Protein AF-A0A2V9RTT8-F1 (afdb_monomer)

Mean predicted aligned error: 4.9 Å

Solvent-accessible surface area (backbone atoms only — not com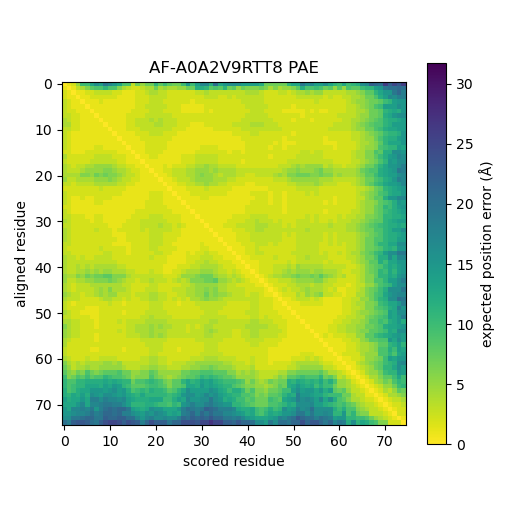parable to full-atom values): 4538 Å² total; per-residue (Å²): 110,70,33,76,35,65,36,56,85,69,63,31,34,32,34,14,31,72,46,98,80,66,29,21,28,38,32,41,29,37,87,85,67,54,73,41,84,74,45,77,36,74,77,38,51,45,40,50,54,49,49,36,86,86,54,83,47,68,52,71,46,70,48,68,86,84,90,83,86,81,87,84,78,95,128

Structure (mmCIF, N/CA/C/O backbone):
data_AF-A0A2V9RTT8-F1
#
_entry.id   AF-A0A2V9RTT8-F1
#
loop_
_atom_site.group_PDB
_atom_site.id
_atom_site.type_symbol
_atom_site.label_atom_id
_atom_site.label_alt_id
_atom_site.label_comp_id
_atom_site.label_asym_id
_atom_site.label_entity_id
_atom_site.label_seq_id
_atom_site.pdbx_PDB_ins_code
_atom_site.Cartn_x
_atom_site.Cartn_y
_atom_site.Cartn_z
_atom_site.occupancy
_atom_site.B_iso_or_equiv
_atom_site.auth_seq_id
_atom_site.auth_comp_id
_atom_site.auth_asym_id
_atom_site.auth_atom_id
_atom_site.pdbx_PDB_model_num
ATOM 1 N N . MET A 1 1 ? -1.483 8.771 -4.935 1.00 68.44 1 MET A N 1
ATOM 2 C CA . MET A 1 1 ? -2.030 7.536 -4.335 1.00 68.44 1 MET A CA 1
ATOM 3 C C . MET A 1 1 ? -2.640 6.731 -5.469 1.00 68.44 1 MET A C 1
ATOM 5 O O . MET A 1 1 ? -3.339 7.333 -6.274 1.00 68.44 1 MET A O 1
ATOM 9 N N . THR A 1 2 ? -2.286 5.457 -5.614 1.00 83.06 2 THR A N 1
ATOM 10 C CA . THR A 1 2 ? -2.692 4.595 -6.745 1.00 83.06 2 THR A CA 1
ATOM 11 C C . THR A 1 2 ? -3.813 3.627 -6.384 1.00 83.06 2 THR A C 1
ATOM 13 O O . THR A 1 2 ? -4.513 3.153 -7.273 1.00 83.06 2 THR A O 1
ATOM 16 N N . SER A 1 3 ? -4.013 3.365 -5.094 1.00 92.75 3 SER A N 1
ATOM 17 C CA . SER A 1 3 ? -5.127 2.581 -4.562 1.00 92.75 3 SER A CA 1
ATOM 18 C C . SER A 1 3 ? -5.406 2.961 -3.109 1.00 92.75 3 SER A C 1
ATOM 20 O O . SER A 1 3 ? -4.532 3.512 -2.425 1.00 92.75 3 SER A O 1
ATOM 22 N N . ILE A 1 4 ? -6.618 2.654 -2.650 1.00 94.94 4 ILE A N 1
ATOM 23 C CA . ILE A 1 4 ? -6.999 2.725 -1.244 1.00 94.94 4 ILE A CA 1
ATOM 24 C C . ILE A 1 4 ? -8.042 1.646 -0.942 1.00 94.94 4 ILE A C 1
ATOM 26 O O . ILE A 1 4 ? -9.010 1.509 -1.686 1.00 94.94 4 ILE A O 1
ATOM 30 N N . ASP A 1 5 ? -7.847 0.909 0.148 1.00 95.06 5 ASP A N 1
ATOM 31 C CA . ASP A 1 5 ? -8.715 -0.185 0.586 1.00 95.06 5 ASP A CA 1
ATOM 32 C C . ASP A 1 5 ? -8.870 -0.164 2.112 1.00 95.06 5 ASP A C 1
ATOM 34 O O . ASP A 1 5 ? -7.966 0.242 2.843 1.00 95.06 5 ASP A O 1
ATOM 38 N N . TRP A 1 6 ? -10.014 -0.619 2.624 1.00 97.38 6 TRP A N 1
ATOM 39 C CA . TRP A 1 6 ? -10.205 -0.783 4.067 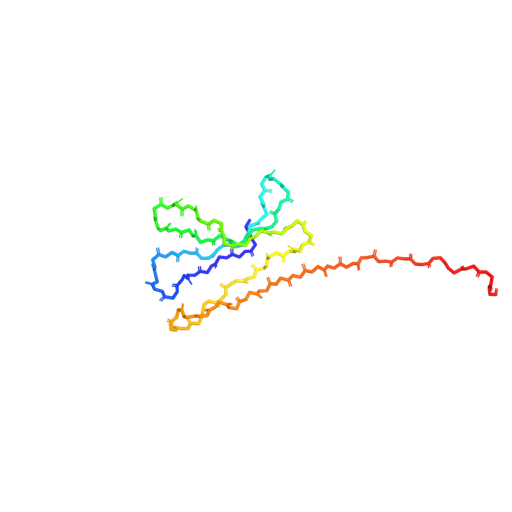1.00 97.38 6 TRP A CA 1
ATOM 40 C C . TRP A 1 6 ? -9.377 -1.949 4.605 1.00 97.38 6 TRP A C 1
ATOM 42 O O . TRP A 1 6 ? -9.283 -2.996 3.968 1.00 97.38 6 TRP A O 1
ATOM 52 N N . ALA A 1 7 ? -8.828 -1.810 5.812 1.00 97.62 7 ALA A N 1
ATOM 53 C CA . ALA A 1 7 ? -8.371 -2.964 6.575 1.00 97.62 7 ALA A CA 1
ATOM 54 C C . ALA A 1 7 ? -9.570 -3.812 7.031 1.00 97.62 7 ALA A C 1
ATOM 56 O O . ALA A 1 7 ? -10.653 -3.286 7.285 1.00 97.62 7 ALA A O 1
ATOM 57 N N . ALA A 1 8 ? -9.367 -5.124 7.179 1.00 97.56 8 ALA A N 1
ATOM 58 C CA . ALA A 1 8 ? -10.442 -6.063 7.520 1.00 97.56 8 ALA A CA 1
ATOM 59 C C . ALA A 1 8 ? -11.125 -5.762 8.867 1.00 97.56 8 ALA A C 1
ATOM 61 O O . ALA A 1 8 ? -12.295 -6.081 9.051 1.00 97.56 8 ALA A O 1
ATOM 62 N N . ASP A 1 9 ? -10.414 -5.131 9.805 1.00 96.56 9 ASP A N 1
ATOM 63 C CA . ASP A 1 9 ? -10.963 -4.732 11.103 1.00 96.56 9 ASP A CA 1
ATOM 64 C C . ASP A 1 9 ? -11.722 -3.392 11.072 1.00 96.56 9 ASP A C 1
ATOM 66 O O . ASP A 1 9 ? -12.296 -2.994 12.086 1.00 96.56 9 ASP A O 1
ATOM 70 N N . GLY A 1 10 ? -11.713 -2.690 9.932 1.00 97.31 10 GLY A N 1
ATOM 71 C CA . GLY A 1 10 ? -12.348 -1.387 9.745 1.00 97.31 10 GLY A CA 1
ATOM 72 C C . GLY A 1 10 ? -11.675 -0.229 10.489 1.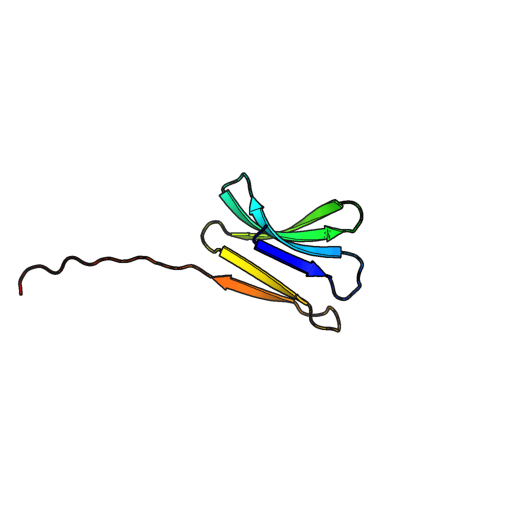00 97.31 10 GLY A C 1
ATOM 73 O O . GLY A 1 10 ? -12.254 0.851 10.569 1.00 97.31 10 GLY A O 1
ATOM 74 N N . LYS A 1 11 ? -10.475 -0.416 11.059 1.00 97.62 11 LYS A N 1
ATOM 75 C CA . LYS A 1 11 ? -9.809 0.596 11.910 1.00 97.62 11 LYS A CA 1
ATOM 76 C C . LYS A 1 11 ? -8.698 1.366 11.205 1.00 97.62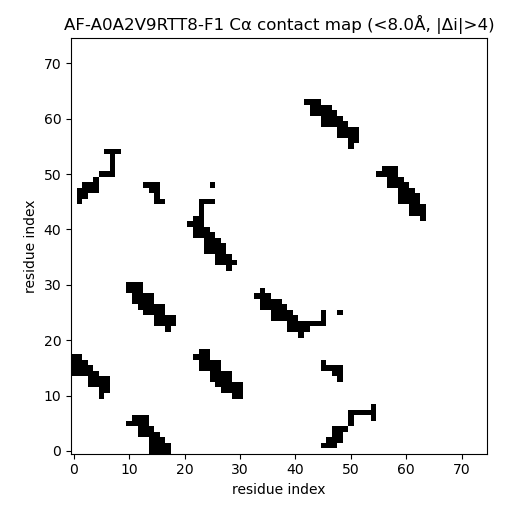 11 LYS A C 1
ATOM 78 O O . LYS A 1 11 ? -8.111 2.277 11.790 1.00 97.62 11 LYS A O 1
ATOM 83 N N . SER A 1 12 ? -8.386 0.989 9.972 1.00 98.06 12 SER A N 1
ATOM 84 C CA . SER A 1 12 ? -7.354 1.622 9.160 1.00 98.06 12 SER A CA 1
ATOM 85 C C . SER A 1 12 ? -7.626 1.429 7.671 1.00 98.06 12 SER A C 1
ATOM 87 O O . SER A 1 12 ? -8.502 0.655 7.275 1.00 98.06 12 SER A O 1
ATOM 89 N N . LEU A 1 13 ? -6.859 2.144 6.856 1.00 97.44 13 LEU A N 1
ATOM 90 C CA . LEU A 1 13 ? -6.837 2.047 5.406 1.00 97.44 13 LEU A CA 1
ATOM 91 C C . LEU A 1 13 ? -5.464 1.553 4.951 1.00 97.44 13 LEU A C 1
ATOM 93 O O . LEU A 1 13 ? -4.430 1.976 5.472 1.00 97.44 13 LEU A O 1
ATOM 97 N N . TRP A 1 14 ? -5.461 0.680 3.955 1.00 97.38 14 TRP A N 1
ATOM 98 C CA . TRP A 1 14 ? -4.295 0.369 3.147 1.00 97.38 14 TRP A CA 1
ATOM 99 C C . TRP A 1 14 ? -4.243 1.337 1.975 1.00 97.38 14 TRP A C 1
ATOM 101 O O . TRP A 1 14 ? -5.238 1.520 1.282 1.00 97.38 14 TRP A O 1
ATOM 111 N N . ALA A 1 15 ? -3.093 1.962 1.749 1.00 96.56 15 ALA A N 1
ATOM 112 C CA . ALA A 1 15 ? -2.907 2.892 0.645 1.00 96.56 15 ALA A CA 1
ATOM 113 C C . ALA A 1 15 ? -1.576 2.637 -0.052 1.00 96.56 15 ALA A C 1
ATOM 115 O O . ALA A 1 15 ? -0.526 2.627 0.593 1.00 96.56 15 ALA A O 1
ATOM 116 N N . ALA A 1 16 ? -1.607 2.491 -1.374 1.00 95.69 16 ALA A N 1
ATOM 117 C CA . ALA A 1 16 ? -0.397 2.548 -2.177 1.00 95.69 16 ALA A CA 1
ATOM 118 C C . ALA A 1 16 ? -0.145 3.978 -2.657 1.00 95.69 16 ALA A C 1
ATOM 120 O O . ALA A 1 16 ? -1.037 4.669 -3.167 1.00 95.69 16 ALA A O 1
ATOM 121 N N . ALA A 1 17 ? 1.085 4.448 -2.500 1.00 94.00 17 ALA A N 1
ATOM 122 C CA . ALA A 1 17 ? 1.461 5.805 -2.851 1.00 94.00 17 ALA A CA 1
ATOM 123 C C . ALA A 1 17 ? 2.863 5.861 -3.450 1.00 94.00 17 ALA A C 1
ATOM 125 O O . ALA A 1 17 ? 3.728 5.061 -3.113 1.00 94.00 17 ALA A O 1
ATOM 126 N N . TYR A 1 18 ? 3.081 6.849 -4.312 1.00 94.25 18 TYR A N 1
ATOM 127 C CA . TYR A 1 18 ? 4.418 7.296 -4.673 1.00 94.25 18 TYR A CA 1
ATOM 128 C C . TYR A 1 18 ? 4.739 8.519 -3.816 1.00 94.25 18 TYR A C 1
ATOM 130 O O . TYR A 1 18 ? 3.961 9.477 -3.792 1.00 94.25 18 TYR A O 1
ATOM 138 N N . THR A 1 19 ? 5.815 8.445 -3.041 1.00 90.69 19 THR A N 1
ATOM 139 C CA . THR A 1 19 ? 6.194 9.462 -2.058 1.00 90.69 19 THR A CA 1
ATOM 140 C C . THR A 1 19 ? 7.013 10.582 -2.701 1.00 90.69 19 THR A C 1
ATOM 142 O O . THR A 1 19 ? 7.558 10.448 -3.797 1.00 90.69 19 THR A O 1
ATOM 145 N N . ASN A 1 20 ? 7.172 11.693 -1.979 1.00 91.25 20 ASN A N 1
ATOM 146 C CA . ASN A 1 20 ? 8.061 12.792 -2.373 1.00 91.25 20 ASN A CA 1
ATOM 147 C C . ASN A 1 20 ? 9.560 12.429 -2.315 1.00 91.25 20 ASN A C 1
ATOM 149 O O . ASN A 1 20 ? 10.390 13.198 -2.789 1.00 91.25 20 ASN A O 1
ATOM 153 N N . THR A 1 21 ? 9.914 11.266 -1.764 1.00 91.75 21 THR A N 1
ATOM 154 C CA . THR A 1 21 ? 11.278 10.717 -1.737 1.00 91.75 21 THR A CA 1
ATOM 155 C C . THR A 1 21 ? 11.554 9.764 -2.904 1.00 91.75 21 THR A C 1
ATOM 157 O O . THR A 1 21 ? 12.499 8.975 -2.849 1.00 91.75 21 THR A O 1
ATOM 160 N N . ASN A 1 22 ? 10.742 9.827 -3.967 1.00 92.44 22 ASN A N 1
ATOM 161 C CA . ASN A 1 22 ? 10.837 8.964 -5.146 1.00 92.44 22 ASN A CA 1
ATOM 162 C C . ASN A 1 22 ? 10.802 7.469 -4.800 1.00 92.44 22 ASN A C 1
ATOM 164 O O . ASN A 1 22 ? 11.646 6.688 -5.239 1.00 92.44 22 ASN A O 1
ATOM 168 N N . THR A 1 23 ? 9.861 7.076 -3.944 1.00 94.19 23 THR A N 1
ATOM 169 C CA . THR A 1 23 ? 9.716 5.693 -3.484 1.00 94.19 23 THR A CA 1
ATOM 170 C C . THR A 1 23 ? 8.246 5.294 -3.536 1.00 94.19 23 THR A C 1
ATOM 172 O O . THR A 1 23 ? 7.364 6.065 -3.161 1.00 94.19 23 THR A O 1
ATOM 175 N N . TRP A 1 24 ? 7.963 4.090 -4.018 1.00 95.38 24 TRP A N 1
ATOM 176 C CA . TRP A 1 24 ? 6.644 3.489 -3.895 1.00 95.38 24 TRP A CA 1
ATOM 177 C C . TRP A 1 24 ? 6.488 2.890 -2.507 1.00 95.38 24 TRP A C 1
ATOM 179 O O . TRP A 1 24 ? 7.341 2.130 -2.058 1.00 95.38 24 TRP A O 1
ATOM 189 N N . ALA A 1 25 ? 5.387 3.205 -1.839 1.00 95.56 25 ALA A N 1
ATOM 190 C CA . ALA A 1 25 ? 5.112 2.750 -0.491 1.00 95.56 25 ALA A CA 1
ATOM 191 C C . ALA A 1 25 ? 3.724 2.122 -0.390 1.00 95.56 25 ALA A C 1
ATOM 193 O O . ALA A 1 25 ? 2.759 2.618 -0.977 1.00 95.56 25 ALA A O 1
ATOM 194 N N . LEU A 1 26 ? 3.634 1.058 0.404 1.00 96.88 26 LEU A N 1
ATOM 195 C CA . LEU A 1 26 ? 2.382 0.594 0.979 1.00 96.88 26 LEU A CA 1
ATOM 196 C C . LEU A 1 26 ? 2.288 1.127 2.406 1.00 96.88 26 LEU A C 1
ATOM 198 O O . LEU A 1 26 ? 3.149 0.853 3.246 1.00 96.88 26 LEU A O 1
ATOM 202 N N . LEU A 1 27 ? 1.226 1.872 2.671 1.00 96.56 27 LEU A N 1
ATOM 203 C CA . LEU A 1 27 ? 0.968 2.536 3.936 1.00 96.56 27 LEU A CA 1
ATOM 204 C C . LEU A 1 27 ? -0.231 1.882 4.616 1.00 96.56 27 LEU A C 1
ATOM 206 O O . LEU A 1 27 ? -1.229 1.584 3.960 1.00 96.56 27 LEU A O 1
ATOM 210 N N . ASN A 1 28 ? -0.147 1.711 5.931 1.00 97.56 28 ASN A N 1
ATOM 211 C CA . ASN A 1 28 ? -1.317 1.532 6.777 1.00 97.56 28 ASN A CA 1
ATOM 212 C C . ASN A 1 28 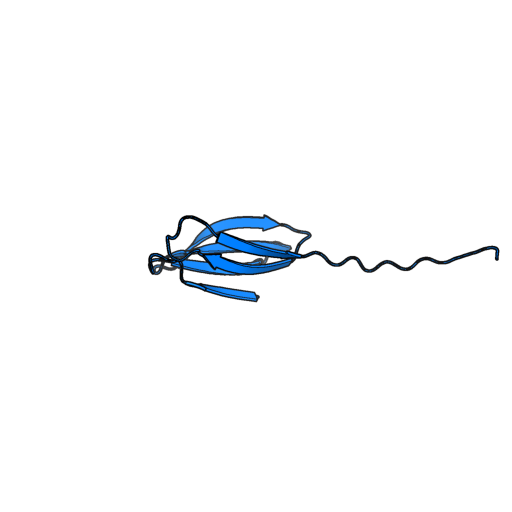? -1.591 2.857 7.489 1.00 97.56 28 ASN A C 1
ATOM 214 O O . ASN A 1 28 ? -0.697 3.413 8.127 1.00 97.56 28 ASN A O 1
ATOM 218 N N . ILE A 1 29 ? -2.798 3.385 7.331 1.00 97.81 29 ILE A N 1
ATOM 219 C CA . ILE A 1 29 ? -3.182 4.699 7.841 1.00 97.81 29 ILE A CA 1
ATOM 220 C C . ILE A 1 29 ? -4.360 4.496 8.777 1.00 97.81 29 ILE A C 1
ATOM 222 O O . ILE A 1 29 ? -5.409 4.012 8.352 1.00 97.81 29 ILE A O 1
ATOM 226 N N . ASP A 1 30 ? -4.200 4.828 10.051 1.00 98.06 30 ASP A N 1
ATOM 227 C CA . ASP A 1 30 ? -5.325 4.755 10.979 1.00 98.06 30 ASP A CA 1
ATOM 228 C C . ASP A 1 30 ? -6.343 5.880 10.721 1.00 98.06 30 ASP A C 1
ATOM 230 O O . ASP A 1 30 ? -6.082 6.854 10.013 1.00 98.06 30 ASP A O 1
ATOM 234 N N . LEU A 1 31 ? -7.527 5.772 11.326 1.00 97.56 31 LEU A N 1
ATOM 235 C CA . LEU A 1 31 ? -8.597 6.761 11.132 1.00 97.56 31 LEU A CA 1
ATOM 236 C C . LEU A 1 31 ? -8.313 8.138 11.754 1.00 97.56 31 LEU A C 1
ATOM 238 O O . LEU A 1 31 ? -9.109 9.059 11.584 1.00 97.56 31 LEU A O 1
ATOM 242 N N . LYS A 1 32 ? -7.196 8.298 12.470 1.00 97.94 32 LYS A N 1
ATOM 243 C CA . LYS A 1 32 ? -6.716 9.591 12.972 1.00 97.94 32 LYS A CA 1
ATOM 244 C C . LYS A 1 32 ? -5.675 10.216 12.038 1.00 97.94 32 LYS A C 1
ATOM 246 O O . LYS A 1 32 ? -5.218 11.322 12.310 1.00 97.94 32 LYS A O 1
ATOM 251 N N . GLY A 1 33 ? -5.319 9.534 10.949 1.00 96.25 33 GLY A N 1
ATOM 252 C CA . GLY A 1 33 ? -4.320 9.981 9.986 1.00 96.25 33 GLY A CA 1
ATOM 253 C C . GLY A 1 33 ? -2.886 9.628 10.373 1.00 96.25 33 GLY A C 1
ATOM 254 O O . GLY A 1 33 ? -1.960 10.131 9.740 1.00 96.25 33 GLY A O 1
ATOM 255 N N . ASN A 1 34 ? -2.667 8.773 11.380 1.00 97.81 34 ASN A N 1
ATOM 256 C CA . ASN A 1 34 ? -1.322 8.293 11.678 1.00 97.81 34 ASN A CA 1
ATOM 257 C C . ASN A 1 34 ? -0.897 7.294 10.604 1.00 97.81 34 ASN A C 1
ATOM 259 O O . ASN A 1 34 ? -1.590 6.311 10.339 1.00 97.81 34 ASN A O 1
ATOM 263 N N . ILE A 1 35 ? 0.260 7.550 10.000 1.00 96.12 35 ILE A N 1
ATOM 264 C CA . ILE A 1 35 ? 0.782 6.763 8.887 1.00 96.12 35 ILE A CA 1
ATOM 265 C C . ILE A 1 35 ? 1.850 5.808 9.405 1.00 96.12 35 ILE A C 1
ATOM 267 O O . ILE A 1 35 ? 2.821 6.221 10.039 1.00 96.12 35 ILE A O 1
ATOM 271 N N . ARG A 1 36 ? 1.706 4.530 9.061 1.00 96.06 36 ARG A N 1
ATOM 272 C CA . ARG A 1 36 ? 2.723 3.503 9.249 1.00 96.06 36 ARG A CA 1
ATOM 273 C C . ARG A 1 36 ? 3.162 2.962 7.884 1.00 96.06 36 ARG A C 1
ATOM 275 O O . ARG A 1 36 ? 2.377 2.266 7.236 1.00 96.06 36 ARG A O 1
ATOM 282 N N . PRO A 1 37 ? 4.396 3.244 7.436 1.00 94.19 37 PRO A N 1
ATOM 283 C CA . PRO A 1 37 ? 4.968 2.585 6.269 1.00 94.19 37 PRO A CA 1
ATOM 284 C C . PRO A 1 37 ? 5.118 1.089 6.545 1.00 94.19 37 PRO A C 1
ATOM 286 O O . PRO A 1 37 ? 5.648 0.695 7.586 1.00 94.19 37 PRO A O 1
ATOM 289 N N . MET A 1 38 ? 4.618 0.258 5.635 1.00 95.31 38 MET A N 1
ATOM 290 C CA . MET A 1 38 ? 4.652 -1.199 5.777 1.00 95.31 38 MET A CA 1
ATOM 291 C C . MET A 1 38 ? 5.606 -1.847 4.777 1.00 95.31 38 MET A C 1
ATOM 293 O O . MET A 1 38 ? 6.287 -2.805 5.129 1.00 95.31 38 MET A O 1
ATOM 297 N N . LEU A 1 39 ? 5.690 -1.304 3.561 1.00 94.25 39 LEU A N 1
ATOM 298 C CA . LEU A 1 39 ? 6.650 -1.687 2.524 1.00 94.25 39 LEU A CA 1
ATOM 299 C C . LEU A 1 39 ? 7.067 -0.444 1.742 1.00 94.25 39 LEU A C 1
ATOM 301 O O . LEU A 1 39 ? 6.227 0.409 1.466 1.00 94.25 39 LEU A O 1
ATOM 305 N N . GLU A 1 40 ? 8.328 -0.396 1.329 1.00 94.62 40 GLU A N 1
ATOM 306 C CA . GLU A 1 40 ? 8.888 0.661 0.488 1.00 94.62 40 GLU A CA 1
ATOM 307 C C . GLU A 1 40 ? 9.767 0.044 -0.605 1.00 94.62 40 GLU A C 1
ATOM 309 O O . GLU A 1 40 ? 10.512 -0.905 -0.353 1.00 94.62 40 GLU A O 1
ATOM 314 N N . ASP A 1 41 ? 9.669 0.556 -1.831 1.00 93.75 41 ASP A N 1
ATOM 315 C CA . ASP A 1 41 ? 10.473 0.112 -2.967 1.00 93.75 41 ASP A CA 1
ATOM 316 C C . ASP A 1 41 ? 10.684 1.251 -3.975 1.00 93.75 41 ASP A C 1
ATOM 318 O O . ASP A 1 41 ? 9.754 1.974 -4.323 1.00 93.75 41 ASP A O 1
ATOM 322 N N . LYS A 1 42 ? 11.911 1.423 -4.467 1.00 92.81 42 LYS A N 1
ATOM 323 C CA . LYS A 1 42 ? 12.245 2.483 -5.435 1.00 92.81 42 LYS A CA 1
ATOM 324 C C . LYS A 1 42 ? 11.968 2.103 -6.886 1.00 92.81 42 LYS A C 1
ATOM 326 O O . LYS A 1 42 ? 11.796 2.977 -7.726 1.00 92.81 42 LYS A O 1
ATOM 331 N N . ASN A 1 43 ? 11.944 0.811 -7.180 1.00 89.38 43 ASN A N 1
ATOM 332 C CA . ASN A 1 43 ? 11.991 0.282 -8.538 1.00 89.38 43 ASN A CA 1
ATOM 333 C C . ASN A 1 43 ? 10.682 -0.382 -8.958 1.00 89.38 43 ASN A C 1
ATOM 335 O O . ASN A 1 43 ? 10.470 -0.615 -10.143 1.00 89.38 43 ASN A O 1
ATOM 339 N N . MET A 1 44 ? 9.815 -0.728 -8.008 1.00 90.75 44 MET A N 1
ATOM 340 C CA . MET A 1 44 ? 8.566 -1.418 -8.306 1.00 90.75 44 MET A CA 1
ATOM 341 C C . MET A 1 44 ? 7.358 -0.573 -7.920 1.00 90.75 44 MET A C 1
ATOM 343 O O . MET A 1 44 ? 7.243 -0.116 -6.785 1.00 90.75 44 MET A O 1
ATOM 347 N N . VAL A 1 45 ? 6.423 -0.442 -8.854 1.00 90.56 45 VAL A N 1
ATOM 348 C CA . VAL A 1 45 ? 5.127 0.194 -8.638 1.00 90.56 45 VAL A CA 1
ATOM 349 C C . VAL A 1 45 ? 4.316 -0.619 -7.636 1.00 90.56 45 VAL A C 1
ATOM 351 O O . VAL A 1 45 ? 4.219 -1.844 -7.753 1.00 90.56 45 VAL A O 1
ATOM 354 N N . MET A 1 46 ? 3.692 0.076 -6.686 1.00 92.88 46 MET A N 1
ATOM 355 C CA . MET A 1 46 ? 2.697 -0.491 -5.776 1.00 92.88 46 MET A CA 1
ATOM 356 C C . MET A 1 46 ? 1.294 -0.165 -6.297 1.00 92.88 46 MET A C 1
ATOM 358 O O . MET A 1 46 ? 0.947 1.006 -6.481 1.00 92.88 46 MET A O 1
ATOM 362 N N . GLY A 1 47 ? 0.496 -1.201 -6.559 1.00 89.75 47 GLY A N 1
ATOM 363 C CA . GLY A 1 47 ? -0.905 -1.064 -6.976 1.00 89.75 47 GLY A CA 1
ATOM 364 C C . GLY A 1 47 ? -1.826 -1.272 -5.795 1.00 89.75 47 GLY A C 1
ATOM 365 O O . GLY A 1 47 ? -1.930 -0.377 -4.976 1.00 89.75 47 GLY A O 1
ATOM 366 N N . TRP A 1 48 ? -2.511 -2.408 -5.698 1.00 92.31 48 TRP A N 1
ATOM 367 C CA . TRP A 1 48 ? -3.542 -2.646 -4.674 1.00 92.31 48 TRP A CA 1
ATOM 368 C C . TRP A 1 48 ? -3.036 -3.512 -3.521 1.00 92.31 48 TRP A C 1
ATOM 370 O O . TRP A 1 48 ? -2.084 -4.287 -3.676 1.00 92.31 48 TRP A O 1
ATOM 380 N N . ALA A 1 49 ? -3.719 -3.401 -2.383 1.00 94.75 49 ALA A N 1
ATOM 381 C CA . ALA A 1 49 ? -3.489 -4.224 -1.207 1.00 94.75 49 ALA A CA 1
ATOM 382 C C . ALA A 1 49 ? -4.832 -4.671 -0.616 1.00 94.75 49 ALA A C 1
ATOM 384 O O . ALA A 1 49 ? -5.542 -3.885 0.001 1.00 94.75 49 ALA A O 1
ATOM 385 N N . ILE A 1 50 ? -5.171 -5.946 -0.799 1.00 95.56 50 ILE A N 1
ATOM 386 C CA . ILE A 1 50 ? -6.491 -6.492 -0.463 1.00 95.56 50 ILE A CA 1
ATOM 387 C C . ILE A 1 50 ? -6.353 -7.423 0.744 1.00 95.56 50 ILE A C 1
ATOM 389 O O . ILE A 1 50 ? -5.700 -8.471 0.632 1.00 95.56 50 ILE A O 1
ATOM 393 N N . PRO A 1 51 ? -6.908 -7.068 1.916 1.00 96.06 51 PRO A N 1
ATOM 394 C CA . PRO A 1 51 ? -6.823 -7.929 3.085 1.00 96.06 51 PRO A CA 1
ATOM 395 C C . PRO A 1 51 ? -7.730 -9.150 2.926 1.00 96.06 51 PRO A C 1
ATOM 397 O O . PRO A 1 51 ? -8.811 -9.082 2.339 1.00 96.06 51 PRO A O 1
ATOM 400 N N . SER A 1 52 ? -7.314 -10.281 3.492 1.00 96.69 52 SER A N 1
ATOM 401 C CA . SER A 1 52 ? -8.221 -11.411 3.672 1.00 96.69 52 SER A CA 1
ATOM 402 C C . SER A 1 52 ? -9.339 -11.040 4.657 1.00 96.69 52 SER A C 1
ATOM 404 O O . SER A 1 52 ? -9.100 -10.244 5.567 1.00 96.69 52 SER A O 1
ATOM 406 N N . PRO A 1 53 ? -10.542 -11.634 4.544 1.00 95.31 53 PRO A N 1
ATOM 407 C CA . PRO A 1 53 ? -11.660 -11.318 5.440 1.00 95.31 53 PRO A CA 1
ATOM 408 C C . PRO A 1 53 ? 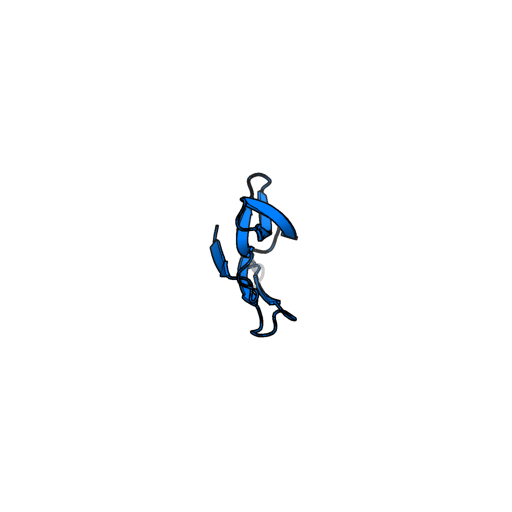-11.354 -11.507 6.935 1.00 95.31 53 PRO A C 1
ATOM 410 O O . PRO A 1 53 ? -11.913 -10.812 7.773 1.00 95.31 53 PRO A O 1
ATOM 413 N N . ASP A 1 54 ? -10.449 -12.429 7.278 1.00 96.75 54 ASP A N 1
ATOM 414 C CA . ASP A 1 54 ? -9.993 -12.676 8.653 1.00 96.75 54 ASP A CA 1
ATOM 415 C C . ASP A 1 54 ? -8.874 -11.726 9.127 1.00 96.75 54 ASP A C 1
ATOM 417 O O . ASP A 1 54 ? -8.401 -11.850 10.257 1.00 96.75 54 ASP A O 1
ATOM 421 N N . GLY A 1 55 ? -8.405 -10.819 8.265 1.00 95.00 55 GLY A N 1
ATOM 422 C CA . GLY A 1 55 ? -7.322 -9.874 8.535 1.00 95.00 55 GLY A CA 1
ATOM 423 C C . GLY A 1 55 ? -5.930 -10.497 8.682 1.00 95.00 55 GLY A C 1
ATOM 424 O O . GLY A 1 55 ? -4.987 -9.790 9.028 1.00 95.00 55 GLY A O 1
ATOM 425 N N . ARG A 1 56 ? -5.766 -11.805 8.439 1.00 95.94 56 ARG A N 1
ATOM 426 C CA . ARG A 1 56 ? -4.494 -12.512 8.685 1.00 95.94 56 ARG A CA 1
ATOM 427 C C . ARG A 1 56 ? -3.511 -12.437 7.526 1.00 95.94 56 ARG A C 1
ATOM 429 O O . ARG A 1 56 ? -2.337 -12.754 7.701 1.00 95.94 56 ARG A O 1
ATOM 436 N N . ARG A 1 57 ? -3.981 -12.084 6.332 1.00 96.62 57 ARG A N 1
ATOM 437 C CA . ARG A 1 57 ? -3.178 -12.009 5.110 1.00 96.62 57 ARG A CA 1
ATOM 438 C C . ARG A 1 57 ? -3.515 -10.740 4.344 1.00 96.62 57 ARG A C 1
ATOM 440 O O . ARG A 1 57 ? -4.623 -10.220 4.432 1.00 96.62 57 ARG A O 1
ATOM 447 N N . LEU A 1 58 ? -2.549 -10.278 3.563 1.00 96.44 58 LEU A N 1
ATOM 448 C CA . LEU A 1 58 ? -2.698 -9.140 2.669 1.00 96.44 58 LEU A CA 1
ATOM 449 C C . LEU A 1 58 ? -2.157 -9.549 1.303 1.00 96.44 58 LEU A C 1
ATOM 451 O O . LEU A 1 58 ? -0.972 -9.852 1.174 1.00 96.44 58 LEU A O 1
ATOM 455 N N . ALA A 1 59 ? -3.030 -9.608 0.301 1.00 96.38 59 ALA A N 1
ATOM 456 C CA . ALA A 1 59 ? -2.602 -9.777 -1.078 1.00 96.38 59 ALA A CA 1
ATOM 457 C C . ALA A 1 59 ? -2.104 -8.425 -1.590 1.00 96.38 59 ALA A C 1
ATOM 459 O O . ALA A 1 59 ? -2.814 -7.431 -1.472 1.00 96.38 59 ALA A O 1
ATOM 460 N N . ILE A 1 60 ? -0.893 -8.387 -2.142 1.00 94.62 60 ILE A N 1
ATOM 461 C CA . ILE A 1 60 ? -0.261 -7.156 -2.622 1.00 94.62 60 ILE A CA 1
ATOM 462 C C . ILE A 1 60 ? 0.075 -7.339 -4.092 1.00 94.62 60 ILE A C 1
ATOM 464 O O . ILE A 1 60 ? 0.733 -8.314 -4.461 1.00 94.62 60 ILE A O 1
ATOM 468 N N . TRP A 1 61 ? -0.334 -6.3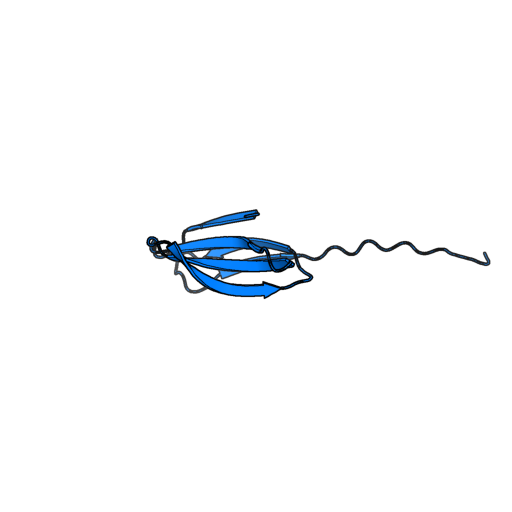83 -4.921 1.00 92.81 61 TRP A N 1
ATOM 469 C CA . TRP A 1 61 ? 0.163 -6.292 -6.285 1.00 92.81 61 TRP A CA 1
ATOM 470 C C . TRP A 1 61 ? 1.302 -5.288 -6.366 1.00 92.81 61 TRP A C 1
ATOM 472 O O . TRP A 1 61 ? 1.169 -4.115 -6.005 1.00 92.81 61 TRP A O 1
ATOM 482 N N . LYS A 1 62 ? 2.428 -5.781 -6.866 1.00 92.00 62 LYS A N 1
ATOM 483 C CA . LYS A 1 62 ? 3.665 -5.040 -7.047 1.00 92.00 62 LYS A CA 1
ATOM 484 C C . LYS A 1 62 ? 4.249 -5.446 -8.390 1.00 92.00 62 LYS A C 1
ATOM 486 O O . LYS A 1 62 ? 4.370 -6.639 -8.665 1.00 92.00 62 LYS A O 1
ATOM 491 N N . ALA A 1 63 ? 4.606 -4.474 -9.216 1.00 89.62 63 ALA A N 1
ATOM 492 C CA . ALA A 1 63 ? 5.085 -4.736 -10.567 1.00 89.62 63 ALA A CA 1
ATOM 493 C C . ALA A 1 63 ? 6.242 -3.813 -10.940 1.00 89.62 63 ALA A C 1
ATOM 495 O O . ALA A 1 63 ? 6.329 -2.677 -10.485 1.00 89.62 63 ALA A O 1
ATOM 496 N N . ASN A 1 64 ? 7.124 -4.304 -11.801 1.00 88.62 64 ASN A N 1
ATOM 497 C CA . ASN A 1 64 ? 8.121 -3.496 -12.486 1.00 88.62 64 ASN A CA 1
ATOM 498 C C . ASN A 1 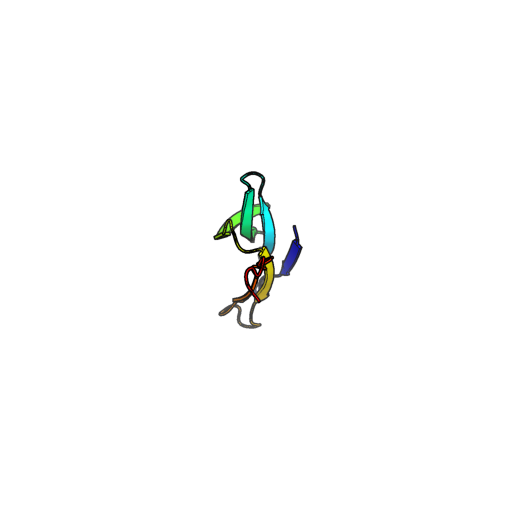64 ? 8.088 -3.881 -13.967 1.00 88.62 64 ASN A C 1
ATOM 500 O O . ASN A 1 64 ? 8.037 -5.067 -14.291 1.00 88.62 64 ASN A O 1
ATOM 504 N N . GLY A 1 65 ? 8.069 -2.883 -14.846 1.00 81.56 65 GLY A N 1
ATOM 505 C CA . GLY A 1 65 ? 8.201 -3.070 -16.283 1.00 81.56 65 GLY A CA 1
ATOM 506 C C . GLY A 1 65 ? 9.606 -2.677 -16.715 1.00 81.56 65 GLY A C 1
ATOM 507 O O . GLY A 1 65 ? 10.087 -1.609 -16.350 1.00 81.56 65 GLY A O 1
ATOM 508 N N . THR A 1 66 ? 10.255 -3.518 -17.517 1.00 78.44 66 THR A N 1
ATOM 509 C CA . THR A 1 66 ? 11.492 -3.124 -18.202 1.00 78.44 66 THR A CA 1
ATOM 510 C C . THR A 1 66 ? 11.167 -2.789 -19.650 1.00 78.44 66 THR A C 1
ATOM 512 O O . THR A 1 66 ? 10.430 -3.521 -20.308 1.00 78.44 66 THR A O 1
ATOM 515 N N . SER A 1 67 ? 11.712 -1.679 -20.140 1.00 78.19 67 SER A N 1
ATOM 516 C CA . SER A 1 67 ? 11.675 -1.318 -21.556 1.00 78.19 67 SER A CA 1
ATOM 517 C C . SER A 1 67 ? 13.079 -1.508 -22.108 1.00 78.19 67 SER A C 1
ATOM 519 O O . SER A 1 67 ? 13.969 -0.719 -21.805 1.00 78.19 67 SER A O 1
ATOM 521 N N . ASN A 1 68 ? 13.283 -2.573 -22.881 1.00 82.38 68 ASN A N 1
ATOM 522 C CA . ASN A 1 68 ? 14.575 -2.905 -23.478 1.00 82.38 68 ASN A CA 1
ATOM 523 C C . ASN A 1 68 ? 14.494 -2.740 -24.998 1.00 82.38 68 ASN A C 1
ATOM 525 O O . ASN A 1 68 ? 13.490 -3.108 -25.607 1.00 82.38 68 ASN A O 1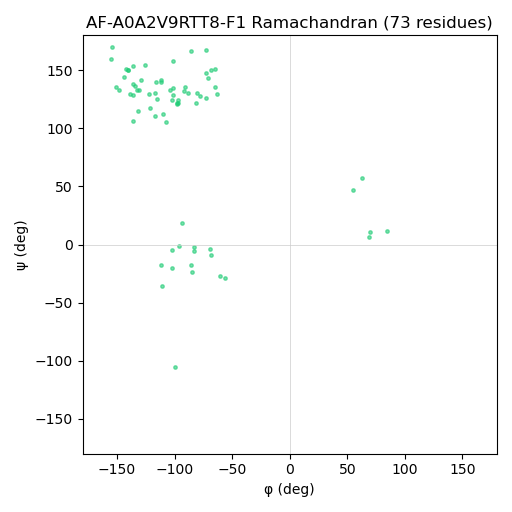
ATOM 529 N N . VAL A 1 69 ? 15.563 -2.234 -25.609 1.00 80.56 69 VAL A N 1
ATOM 530 C CA . VAL A 1 69 ? 15.736 -2.194 -27.066 1.00 80.56 69 VAL A CA 1
ATOM 531 C C . VAL A 1 69 ? 17.124 -2.742 -27.365 1.00 80.56 69 VAL A C 1
ATOM 533 O O . VAL A 1 69 ? 18.088 -2.352 -26.708 1.00 80.56 69 VAL A O 1
ATOM 536 N N . TRP A 1 70 ? 17.227 -3.648 -28.334 1.00 83.81 70 TRP A N 1
ATOM 537 C CA . TRP A 1 70 ? 18.499 -4.229 -28.752 1.00 83.81 70 TRP A CA 1
ATOM 538 C C . TRP A 1 70 ? 18.776 -3.812 -30.187 1.00 83.81 70 TRP A C 1
ATOM 540 O O . TRP A 1 70 ? 17.944 -4.030 -31.068 1.00 83.81 70 TRP A O 1
ATOM 550 N N . MET A 1 71 ? 19.941 -3.213 -30.414 1.00 83.06 71 MET A N 1
ATOM 551 C CA . MET A 1 71 ? 20.474 -3.069 -31.758 1.00 83.06 71 MET A CA 1
ATOM 552 C C . MET A 1 71 ? 21.133 -4.392 -32.119 1.00 83.06 71 MET A C 1
ATOM 554 O O . MET A 1 71 ? 22.010 -4.870 -31.400 1.00 83.06 71 MET A O 1
ATOM 558 N N . VAL A 1 72 ? 20.670 -5.004 -33.199 1.00 80.31 72 VAL A N 1
ATOM 559 C CA . VAL A 1 72 ? 21.368 -6.138 -33.787 1.00 80.31 72 VAL A CA 1
ATOM 560 C C . VAL A 1 72 ? 22.325 -5.545 -34.822 1.00 80.31 72 VAL A C 1
ATOM 562 O O . VAL A 1 72 ? 21.936 -4.669 -35.595 1.00 80.31 72 VAL A O 1
ATOM 565 N N . GLU A 1 73 ? 23.561 -6.024 -34.843 1.00 82.56 73 GLU A N 1
ATOM 566 C CA . GLU A 1 73 ? 24.561 -5.695 -35.859 1.00 82.56 73 GLU A CA 1
ATOM 567 C C . GLU A 1 73 ? 25.093 -7.004 -36.461 1.00 82.56 73 GLU A C 1
ATOM 569 O O . GLU A 1 73 ? 25.084 -8.038 -35.792 1.00 82.56 73 GLU A O 1
ATOM 574 N N . ASN A 1 74 ? 25.589 -6.953 -37.701 1.00 74.88 74 ASN A N 1
ATOM 575 C CA . ASN A 1 74 ? 26.240 -8.070 -38.406 1.00 74.88 74 ASN A CA 1
ATOM 576 C C . ASN A 1 74 ? 25.352 -9.307 -38.672 1.00 74.88 74 ASN A C 1
ATOM 578 O O . ASN A 1 74 ? 25.707 -10.427 -38.301 1.00 74.88 74 ASN A O 1
ATOM 582 N N . PHE A 1 75 ? 24.229 -9.101 -39.362 1.00 70.38 75 PHE A N 1
ATOM 583 C CA . PHE A 1 75 ? 23.451 -10.136 -40.061 1.00 70.38 75 PHE A CA 1
ATOM 584 C C . PHE A 1 75 ? 23.480 -9.896 -41.568 1.00 70.38 75 PHE A C 1
ATOM 586 O O . PHE A 1 75 ? 23.556 -8.711 -41.971 1.00 70.38 75 PHE A O 1
#

Radius of gyration: 16.78 Å; Cα contacts (8 Å, |Δi|>4): 154; chains: 1; bounding box: 39×26×53 Å

Sequence (75 aa):
MTSIDWAADGKSLWAAAYTNTNTWALLNIDLKGNIRPMLEDKNMVMGWAIPSPDGRRLAIWKANGTSNVWMVENF

pLDDT: mean 92.15, std 6.71, range [68.44, 98.06]

Nearest PDB structures (foldseek):
  5him-assembly1_A  TM=6.176E-01  e=2.033E+00  Methanohalophilus portucalensis FDF-1
  5gwx-assembly1_A  TM=6.196E-01  e=2.150E+00  Methanohalophilus portucalensis FDF-1
  5h02-assembly1_A  TM=6.102E-01  e=3.749E+00  Methanohalophilus portucalensis FDF-1
  5hil-assembly1_A  TM=5.999E-01  e=5.234E+00  Methanohalophilus portucalensis FDF-1
  8hyj-assembly1_G  TM=3.244E-01  e=3.001E+00  Arabidopsis thaliana

Secondary structure (DSSP, 8-state):
--EEEE-TTSSEEEEEEE-TTS-EEEEEEETT--EEEEEEESSSEEEEEEE-TTSS-EEEEEE------------

Foldseek 3Di:
DQDWDAQLVNFWIWDWDQDPVQKIFTWTAGPVGDIDTDDIGNAKGWHDWDADNVNPDIDTDIGHDDDDDDDDDDD